Protein AF-A0A2N2JRH1-F1 (afdb_monomer_lite)

Sequence (86 aa):
NAESLNHERIIWGTRDFILYHGNNRIRDRLQSFVTANPDPGTLRHIAIIPEQNKCFIFMIPQKGQVARNLSPVYQLIPTLMKQEEK

Radius of gyration: 12.62 Å; chains: 1; bounding box: 33×27×35 Å

Secondary structure (DSSP, 8-state):
--TTSEEEEEEETTEEEEEEESSHHHHHHHHHHHHH----TTEEEEEEEGGGTEEEEEE---TTTHHHHHHHHHHHHHHHHTTS--

pLDDT: mean 82.34, std 10.87, range [40.62, 93.0]

Structure (mmCIF, N/CA/C/O backbone):
data_AF-A0A2N2JRH1-F1
#
_entry.id   AF-A0A2N2JRH1-F1
#
loop_
_atom_site.group_PDB
_atom_site.id
_atom_site.type_symbol
_atom_site.label_atom_id
_atom_site.label_alt_id
_atom_site.label_comp_id
_atom_site.label_asym_id
_atom_site.label_entity_id
_atom_site.label_seq_id
_atom_site.pdbx_PDB_ins_code
_atom_site.Cartn_x
_atom_site.Cartn_y
_atom_site.Cartn_z
_atom_site.occupancy
_atom_site.B_iso_or_equiv
_atom_site.auth_seq_id
_atom_site.auth_comp_id
_atom_site.auth_asym_id
_atom_site.auth_atom_id
_atom_site.pdbx_PDB_model_num
ATOM 1 N N . ASN A 1 1 ? -6.276 19.814 6.299 1.00 51.88 1 ASN A N 1
ATOM 2 C CA . ASN A 1 1 ? -6.604 18.364 6.270 1.00 51.88 1 ASN A CA 1
ATOM 3 C C . ASN A 1 1 ? -5.401 17.417 6.366 1.00 51.88 1 ASN A C 1
ATOM 5 O O . ASN A 1 1 ? -5.627 16.219 6.304 1.00 51.88 1 ASN A O 1
ATOM 9 N N . ALA A 1 2 ? -4.160 17.896 6.555 1.00 51.78 2 ALA A N 1
ATOM 10 C CA . ALA A 1 2 ? -3.004 17.040 6.880 1.00 51.78 2 ALA A CA 1
ATOM 11 C C . ALA A 1 2 ? -2.605 17.099 8.371 1.00 51.78 2 ALA A C 1
ATOM 13 O O . ALA A 1 2 ? -1.919 16.210 8.852 1.00 51.78 2 ALA A O 1
ATOM 14 N N . GLU A 1 3 ? -3.056 18.124 9.103 1.00 53.69 3 GLU A N 1
ATOM 15 C CA . GLU A 1 3 ? -2.661 18.384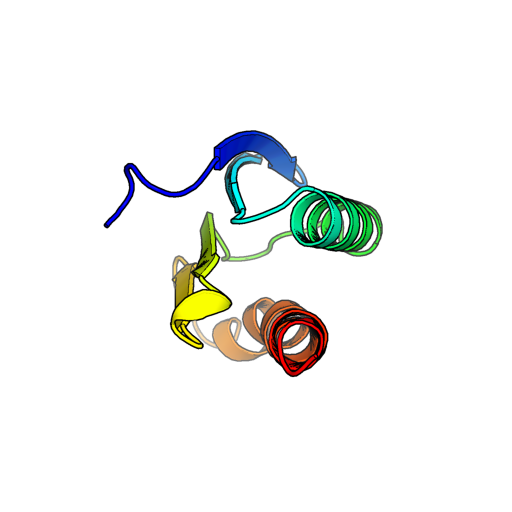 10.499 1.00 53.69 3 GLU A CA 1
ATOM 16 C C . GLU A 1 3 ? -3.353 17.479 11.532 1.00 53.69 3 GLU A C 1
ATOM 18 O O . GLU A 1 3 ? -2.932 17.435 12.680 1.00 53.69 3 GLU A O 1
ATOM 23 N N . SER A 1 4 ? -4.397 16.744 11.138 1.00 62.97 4 SER A N 1
ATOM 24 C CA . SER A 1 4 ? -5.129 15.826 12.022 1.00 62.97 4 SER A CA 1
ATOM 25 C C . SER A 1 4 ? -4.618 14.382 11.971 1.00 62.97 4 SER A C 1
ATOM 27 O O . SER A 1 4 ? -5.108 13.545 12.720 1.00 62.97 4 SER A O 1
ATOM 29 N N . LEU A 1 5 ? -3.684 14.068 11.066 1.00 67.62 5 LEU A N 1
ATOM 30 C CA . LEU A 1 5 ? -3.151 12.718 10.881 1.00 67.62 5 LEU A CA 1
ATOM 31 C C . LEU A 1 5 ? -1.736 12.636 11.436 1.00 67.62 5 LEU A C 1
ATOM 33 O O . LEU A 1 5 ? -0.889 13.487 11.150 1.00 67.62 5 LEU A O 1
ATOM 37 N N . ASN A 1 6 ? -1.462 11.559 12.166 1.00 76.44 6 ASN A N 1
ATOM 38 C CA . ASN A 1 6 ? -0.092 11.209 12.494 1.00 76.44 6 ASN A CA 1
ATOM 39 C C . ASN A 1 6 ? 0.623 10.791 11.211 1.00 76.44 6 ASN A C 1
ATOM 41 O O . ASN A 1 6 ? 0.015 10.215 10.301 1.00 76.44 6 ASN A O 1
ATOM 45 N N . HIS A 1 7 ? 1.912 11.103 11.133 1.00 78.50 7 HIS A N 1
ATOM 46 C CA . HIS A 1 7 ? 2.735 10.689 10.015 1.00 78.50 7 HIS A CA 1
ATOM 47 C C . HIS A 1 7 ? 4.072 10.148 10.499 1.00 78.50 7 HIS A C 1
ATOM 49 O O . HIS A 1 7 ? 4.688 10.701 11.407 1.00 78.50 7 HIS A O 1
ATOM 55 N N . GLU A 1 8 ? 4.540 9.088 9.854 1.00 82.88 8 GLU A N 1
ATOM 56 C CA . GLU A 1 8 ? 5.881 8.557 10.069 1.00 82.88 8 GLU A CA 1
ATOM 57 C C . GLU A 1 8 ? 6.557 8.279 8.729 1.00 82.88 8 GLU A C 1
ATOM 59 O O . GLU A 1 8 ? 5.902 8.069 7.702 1.00 82.88 8 GLU A O 1
ATOM 64 N N . ARG A 1 9 ? 7.889 8.307 8.729 1.00 83.69 9 ARG A N 1
ATOM 65 C CA . ARG A 1 9 ? 8.671 7.893 7.567 1.00 83.69 9 ARG A CA 1
ATOM 66 C C . ARG A 1 9 ? 8.909 6.395 7.649 1.00 83.69 9 ARG A C 1
ATOM 68 O O . ARG A 1 9 ? 9.433 5.917 8.651 1.00 83.69 9 ARG A O 1
ATOM 75 N N . ILE A 1 10 ? 8.566 5.685 6.583 1.00 86.81 10 ILE A N 1
ATOM 76 C CA . ILE A 1 10 ? 8.858 4.261 6.428 1.00 86.81 10 ILE A CA 1
ATOM 77 C C . ILE A 1 10 ? 9.710 4.042 5.183 1.00 86.81 10 ILE A C 1
ATOM 79 O O . ILE A 1 10 ? 9.579 4.762 4.191 1.00 86.81 10 ILE A O 1
ATOM 83 N N . ILE A 1 11 ? 10.546 3.011 5.220 1.00 86.88 11 ILE A N 1
ATOM 84 C CA . ILE A 1 11 ? 11.234 2.515 4.031 1.00 86.88 11 ILE A CA 1
ATOM 85 C C . ILE A 1 11 ? 10.388 1.402 3.427 1.00 86.88 11 ILE A C 1
ATOM 87 O O . ILE A 1 11 ? 10.071 0.423 4.102 1.00 86.88 11 ILE A O 1
ATOM 91 N N . TRP A 1 12 ? 10.037 1.547 2.153 1.0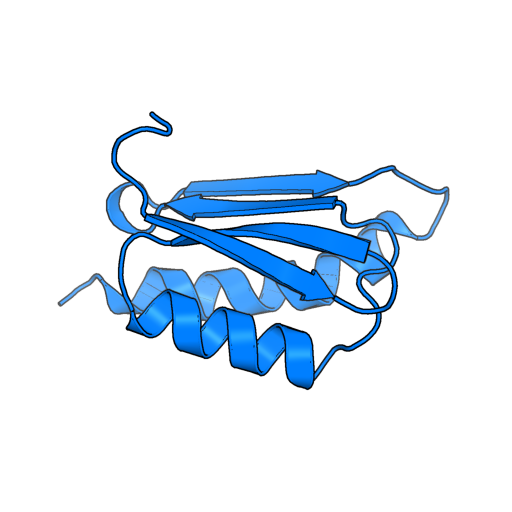0 88.88 12 TRP A N 1
ATOM 92 C CA . TRP A 1 12 ? 9.313 0.530 1.403 1.00 88.88 12 TRP A CA 1
ATOM 93 C C . TRP A 1 12 ? 10.075 0.203 0.120 1.00 88.88 12 TRP A C 1
ATOM 95 O O . TRP A 1 12 ? 10.194 1.023 -0.798 1.00 88.88 12 TRP A O 1
ATOM 105 N N . GLY A 1 13 ? 10.647 -1.000 0.083 1.00 86.50 13 GLY A N 1
ATOM 106 C CA . GLY A 1 13 ? 11.611 -1.382 -0.939 1.00 86.50 13 GLY A CA 1
ATOM 107 C C . GLY A 1 13 ? 12.860 -0.512 -0.821 1.00 86.50 13 GLY A C 1
ATOM 108 O O . GLY A 1 13 ? 13.560 -0.555 0.185 1.00 86.50 13 GLY A O 1
ATOM 109 N N . THR A 1 14 ? 13.125 0.302 -1.840 1.00 85.88 14 THR A N 1
ATOM 110 C CA . THR A 1 14 ? 14.290 1.203 -1.909 1.00 85.88 14 THR A CA 1
ATOM 111 C C . THR A 1 14 ? 13.929 2.682 -1.758 1.00 85.88 14 THR A C 1
ATOM 113 O O . THR A 1 14 ? 14.724 3.547 -2.124 1.00 85.88 14 THR A O 1
ATOM 116 N N . ARG A 1 15 ? 12.715 2.998 -1.293 1.00 84.62 15 ARG A N 1
ATOM 117 C CA . ARG A 1 15 ? 12.197 4.371 -1.267 1.00 84.62 15 ARG A CA 1
ATOM 118 C C . ARG A 1 15 ? 11.648 4.754 0.098 1.00 84.62 15 ARG A C 1
ATOM 120 O O . ARG A 1 15 ? 11.045 3.929 0.783 1.00 84.62 15 ARG A O 1
ATOM 127 N N . ASP A 1 16 ? 11.783 6.034 0.418 1.00 84.25 16 ASP A N 1
ATOM 128 C CA . ASP A 1 16 ? 11.125 6.672 1.550 1.00 84.25 16 ASP A CA 1
ATOM 129 C C . ASP A 1 16 ? 9.658 6.968 1.234 1.00 84.25 16 ASP A C 1
ATOM 131 O O . ASP A 1 16 ? 9.325 7.581 0.215 1.00 84.25 16 ASP A O 1
ATOM 135 N N . PHE A 1 17 ? 8.777 6.565 2.142 1.00 83.19 17 PHE A N 1
ATOM 136 C CA . PHE A 1 17 ? 7.360 6.895 2.122 1.00 83.19 17 PHE A CA 1
ATOM 137 C C . PHE A 1 17 ? 6.995 7.650 3.393 1.00 83.19 17 PHE A C 1
ATOM 139 O O . PHE A 1 17 ? 7.494 7.351 4.476 1.00 83.19 17 PHE A O 1
ATOM 146 N N . ILE A 1 18 ? 6.081 8.609 3.259 1.00 80.75 18 ILE A N 1
ATOM 147 C CA . ILE A 1 18 ? 5.384 9.190 4.405 1.00 80.75 18 ILE A CA 1
ATOM 148 C C . ILE A 1 18 ? 4.074 8.428 4.551 1.00 80.75 18 ILE A C 1
ATOM 150 O O . ILE A 1 18 ? 3.230 8.462 3.651 1.00 80.75 18 ILE A O 1
ATOM 154 N N . LEU A 1 19 ? 3.941 7.722 5.667 1.00 79.12 19 LEU A N 1
ATOM 155 C CA . LEU A 1 19 ? 2.744 6.989 6.029 1.00 79.12 19 LEU A CA 1
ATOM 156 C C . LEU A 1 19 ? 1.856 7.885 6.882 1.00 79.12 19 LEU A C 1
ATOM 158 O O . LEU A 1 19 ? 2.245 8.234 7.991 1.00 79.12 19 LEU A O 1
ATOM 162 N N . TYR A 1 20 ? 0.672 8.232 6.384 1.00 78.75 20 TYR A N 1
ATOM 163 C CA . TYR A 1 20 ? -0.327 8.967 7.161 1.00 78.75 20 TYR A CA 1
ATOM 164 C C . TYR A 1 20 ? -1.330 7.995 7.781 1.00 78.75 20 TYR A C 1
ATOM 166 O O . TYR A 1 20 ? -1.897 7.164 7.066 1.00 78.75 20 TYR A O 1
ATOM 174 N N . HIS A 1 21 ? -1.579 8.117 9.085 1.00 77.25 21 HIS A N 1
ATOM 175 C CA . HIS A 1 21 ? -2.529 7.270 9.801 1.00 77.25 21 HIS A CA 1
ATOM 176 C C . HIS A 1 21 ? -3.327 8.051 10.860 1.00 77.25 21 HIS A C 1
ATOM 178 O O . HIS A 1 21 ? -2.792 8.907 11.565 1.00 77.25 21 HIS A O 1
ATOM 184 N N . GLY A 1 22 ? -4.620 7.732 10.984 1.00 75.62 22 GLY A N 1
ATOM 185 C CA . GLY A 1 22 ? -5.498 8.293 12.022 1.00 75.62 22 GLY A CA 1
ATOM 186 C C . GLY A 1 22 ? -5.302 7.642 13.396 1.00 75.62 22 GLY A C 1
ATOM 187 O O . GLY A 1 22 ? -5.409 8.299 14.426 1.00 75.62 22 GLY A O 1
ATOM 188 N N . ASN A 1 23 ? -4.924 6.357 13.432 1.00 79.50 23 ASN A N 1
ATOM 189 C CA . ASN A 1 23 ? -4.726 5.594 14.669 1.00 79.50 23 ASN A CA 1
ATOM 190 C C . ASN A 1 23 ? -3.623 4.520 14.532 1.00 79.50 23 ASN A C 1
ATOM 192 O O . ASN A 1 23 ? -3.167 4.216 13.427 1.00 79.50 23 ASN A O 1
ATOM 196 N N . ASN A 1 24 ? -3.187 3.939 15.657 1.00 82.88 24 ASN A N 1
ATOM 197 C CA . ASN A 1 24 ? -2.097 2.948 15.692 1.00 82.88 24 ASN A CA 1
ATOM 198 C C . ASN A 1 24 ? -2.459 1.602 15.042 1.00 82.88 24 ASN A C 1
ATOM 200 O O . ASN A 1 24 ? -1.581 0.897 14.566 1.00 82.88 24 ASN A O 1
ATOM 204 N N . ARG A 1 25 ? -3.741 1.233 14.960 1.00 83.06 25 ARG A N 1
ATOM 205 C CA . ARG A 1 25 ? -4.133 -0.047 14.344 1.00 83.06 25 ARG A CA 1
ATOM 206 C C . ARG A 1 25 ? -3.947 -0.022 12.829 1.00 83.06 25 ARG A C 1
ATOM 208 O O . ARG A 1 25 ? -3.474 -0.990 12.240 1.00 83.06 25 ARG A O 1
ATOM 215 N N . ILE A 1 26 ? -4.308 1.094 12.198 1.00 81.19 26 ILE A N 1
ATOM 216 C CA . ILE A 1 26 ? -4.115 1.303 10.756 1.00 81.19 26 ILE A CA 1
ATOM 217 C C . ILE A 1 26 ? -2.635 1.340 10.422 1.00 81.19 26 ILE A C 1
ATOM 219 O O . ILE A 1 26 ? -2.216 0.717 9.449 1.00 81.19 26 ILE A O 1
ATOM 223 N N . ARG A 1 27 ? -1.856 2.017 11.266 1.00 85.62 27 ARG A N 1
ATOM 224 C CA . ARG A 1 27 ? -0.399 2.015 11.206 1.00 85.62 27 ARG A CA 1
ATOM 225 C C . ARG A 1 27 ? 0.155 0.588 11.167 1.00 85.62 27 ARG A C 1
ATOM 227 O O . ARG A 1 27 ? 0.813 0.227 10.198 1.00 85.62 27 ARG A O 1
ATOM 234 N N . ASP A 1 28 ? -0.189 -0.249 12.147 1.00 88.56 28 ASP A N 1
ATOM 235 C CA . ASP A 1 28 ? 0.318 -1.626 12.245 1.00 88.56 28 ASP A CA 1
ATOM 236 C C . ASP A 1 28 ? -0.077 -2.484 11.032 1.00 88.56 28 ASP A C 1
ATOM 238 O O . ASP A 1 28 ? 0.697 -3.316 10.543 1.00 88.56 28 ASP A O 1
ATOM 242 N N . ARG A 1 29 ? -1.282 -2.266 10.498 1.00 86.50 29 ARG A N 1
ATOM 243 C CA . ARG A 1 29 ? -1.775 -2.987 9.321 1.00 86.50 29 ARG A CA 1
ATOM 244 C C . ARG A 1 29 ? -1.070 -2.559 8.039 1.00 86.50 29 ARG A C 1
ATOM 246 O O . ARG A 1 29 ? -0.718 -3.414 7.228 1.00 86.50 29 ARG A O 1
ATOM 253 N N . LEU A 1 30 ? -0.846 -1.258 7.866 1.00 84.25 30 LEU A N 1
ATOM 254 C CA . LEU A 1 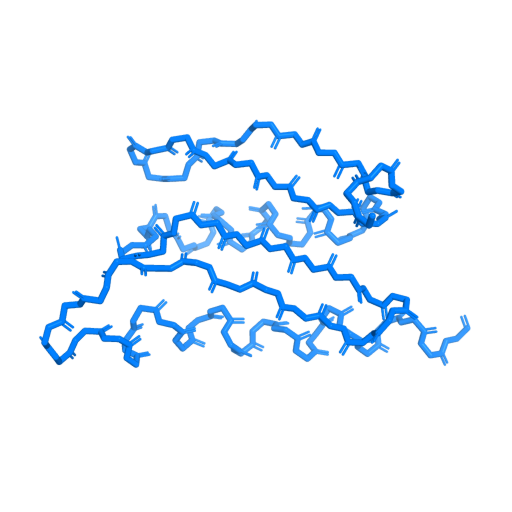30 ? -0.071 -0.715 6.753 1.00 84.25 30 LEU A CA 1
ATOM 255 C C . LEU A 1 30 ? 1.383 -1.187 6.828 1.00 84.25 30 LEU A C 1
ATOM 257 O O . LEU A 1 30 ? 1.926 -1.625 5.818 1.00 84.25 30 LEU A O 1
ATOM 261 N N . GLN A 1 31 ? 1.976 -1.203 8.023 1.00 87.25 31 GLN A N 1
ATOM 262 C CA . GLN A 1 31 ? 3.315 -1.742 8.247 1.00 87.25 31 GLN A CA 1
ATOM 263 C C . GLN A 1 31 ? 3.391 -3.222 7.846 1.00 87.25 31 GLN A C 1
ATOM 265 O O . GLN A 1 31 ? 4.262 -3.614 7.074 1.00 87.25 31 GLN A O 1
ATOM 270 N N . SER A 1 32 ? 2.429 -4.034 8.297 1.00 90.31 32 SER A N 1
ATOM 271 C CA . SER A 1 32 ? 2.345 -5.458 7.941 1.00 90.31 32 SER A CA 1
ATOM 272 C C . SER A 1 32 ? 2.189 -5.663 6.432 1.00 90.31 32 SER A C 1
ATOM 274 O O . SER A 1 32 ? 2.794 -6.565 5.852 1.00 90.31 32 SER A O 1
ATOM 276 N N . PHE A 1 33 ? 1.401 -4.809 5.775 1.00 89.31 33 PHE A N 1
ATOM 277 C CA . PHE A 1 33 ? 1.221 -4.839 4.328 1.00 89.31 33 PHE A CA 1
ATOM 278 C C . PHE A 1 33 ? 2.516 -4.516 3.574 1.00 89.31 33 PHE A C 1
ATOM 280 O O . PHE A 1 33 ? 2.842 -5.219 2.617 1.00 89.31 33 PHE A O 1
ATOM 287 N N . VAL A 1 34 ? 3.262 -3.503 4.021 1.00 88.56 34 VAL A N 1
ATOM 288 C CA . VAL A 1 34 ? 4.570 -3.119 3.465 1.00 88.56 34 VAL A CA 1
ATOM 289 C C . VAL A 1 34 ? 5.581 -4.254 3.615 1.00 88.56 34 VAL A C 1
ATOM 291 O O . VAL A 1 34 ? 6.300 -4.565 2.669 1.00 88.56 34 VAL A O 1
ATOM 294 N N . THR A 1 35 ? 5.593 -4.933 4.766 1.00 88.56 35 THR A N 1
ATOM 295 C CA . THR A 1 35 ? 6.433 -6.119 4.983 1.00 88.56 35 THR A CA 1
ATOM 296 C C . THR A 1 35 ? 6.054 -7.277 4.055 1.00 88.56 35 THR A C 1
ATOM 298 O O . THR A 1 35 ? 6.938 -7.939 3.517 1.00 88.56 35 THR A O 1
ATOM 301 N N . ALA A 1 36 ? 4.758 -7.518 3.835 1.00 89.25 36 ALA A N 1
ATOM 302 C CA . ALA A 1 36 ? 4.278 -8.595 2.965 1.00 89.25 36 ALA A CA 1
ATOM 303 C C . ALA A 1 36 ? 4.443 -8.297 1.462 1.00 89.25 36 ALA A C 1
ATOM 305 O O . ALA A 1 36 ? 4.517 -9.222 0.655 1.00 89.25 36 ALA A O 1
ATOM 306 N N . ASN A 1 37 ? 4.498 -7.020 1.077 1.00 88.19 37 ASN A N 1
ATOM 307 C CA . ASN A 1 37 ? 4.600 -6.573 -0.310 1.00 88.19 37 ASN A CA 1
ATOM 308 C C . ASN A 1 37 ? 5.826 -5.674 -0.460 1.00 88.19 37 ASN A C 1
ATOM 310 O O . ASN A 1 37 ? 5.650 -4.472 -0.570 1.00 88.19 37 ASN A O 1
ATOM 314 N N . PRO A 1 38 ? 7.062 -6.191 -0.473 1.00 87.94 38 PRO A N 1
ATOM 315 C CA . PRO A 1 38 ? 8.265 -5.360 -0.354 1.00 87.94 38 PRO A CA 1
ATOM 316 C C . PRO A 1 38 ? 8.514 -4.411 -1.539 1.00 87.94 38 PRO A C 1
ATOM 318 O O . PRO A 1 38 ? 9.273 -3.455 -1.390 1.00 87.94 38 PRO A O 1
ATOM 321 N N . ASP A 1 39 ? 7.889 -4.643 -2.700 1.00 89.62 39 ASP A N 1
ATOM 322 C CA . ASP A 1 39 ? 8.000 -3.769 -3.872 1.00 89.62 39 ASP A CA 1
ATOM 323 C C . ASP A 1 39 ? 6.776 -2.836 -4.001 1.00 89.62 39 ASP A C 1
ATOM 325 O O . ASP A 1 39 ? 5.674 -3.305 -4.299 1.00 89.62 39 ASP A O 1
ATOM 329 N N . PRO A 1 40 ? 6.946 -1.510 -3.836 1.00 87.69 40 PRO A N 1
ATOM 330 C CA . PRO A 1 40 ? 5.866 -0.543 -4.031 1.00 87.69 40 PRO A CA 1
ATOM 331 C C . PRO A 1 40 ? 5.538 -0.259 -5.511 1.00 87.69 40 PRO A C 1
ATOM 333 O O . PRO A 1 40 ? 4.609 0.500 -5.809 1.00 87.69 40 PRO A O 1
ATOM 336 N N . GLY A 1 41 ? 6.320 -0.767 -6.468 1.00 90.19 41 GLY A N 1
ATOM 337 C CA . GLY A 1 41 ? 6.117 -0.548 -7.898 1.00 90.19 41 GLY A CA 1
ATOM 338 C C . GLY A 1 41 ? 6.109 0.939 -8.271 1.00 90.19 41 GLY A C 1
ATOM 339 O O . GLY A 1 41 ? 7.097 1.663 -8.108 1.00 90.19 41 GLY A O 1
ATOM 340 N N . THR A 1 42 ? 4.988 1.434 -8.791 1.00 90.62 42 THR A N 1
ATOM 341 C CA . THR A 1 42 ? 4.811 2.849 -9.173 1.00 90.62 42 THR A CA 1
ATOM 342 C C . THR A 1 42 ? 4.217 3.732 -8.077 1.00 90.62 42 THR A C 1
ATOM 344 O O . THR A 1 42 ? 4.070 4.935 -8.293 1.00 90.62 42 THR A O 1
ATOM 347 N N . LEU A 1 43 ? 3.881 3.178 -6.912 1.00 89.81 43 LEU A N 1
ATOM 348 C CA . LEU A 1 43 ? 3.315 3.936 -5.796 1.00 89.81 43 LEU A CA 1
ATOM 349 C C . LEU A 1 43 ? 4.359 4.888 -5.193 1.00 89.81 43 LEU A C 1
ATOM 351 O O . LEU A 1 43 ? 5.569 4.647 -5.279 1.00 89.81 43 LEU A O 1
ATOM 355 N N . ARG A 1 44 ? 3.891 6.010 -4.640 1.00 86.38 44 ARG A N 1
ATOM 356 C CA . ARG A 1 44 ? 4.736 7.065 -4.054 1.00 86.38 44 ARG A CA 1
ATOM 357 C C . ARG A 1 44 ? 4.202 7.599 -2.731 1.00 86.38 44 ARG A C 1
ATOM 359 O O . ARG A 1 44 ? 4.982 7.766 -1.807 1.00 86.38 44 ARG A O 1
ATOM 366 N N . HIS A 1 45 ? 2.894 7.827 -2.623 1.00 83.62 45 HIS A N 1
ATOM 367 C CA . HIS A 1 45 ? 2.266 8.219 -1.360 1.00 83.62 45 HIS A CA 1
ATOM 368 C C . HIS A 1 45 ? 0.921 7.526 -1.197 1.00 83.62 45 HIS A C 1
ATOM 370 O O . HIS A 1 45 ? 0.188 7.350 -2.172 1.00 83.62 45 HIS A O 1
ATOM 376 N N . ILE A 1 46 ? 0.605 7.156 0.041 1.00 82.62 46 ILE A N 1
ATOM 377 C CA . ILE A 1 46 ? -0.693 6.614 0.430 1.00 82.62 46 ILE A CA 1
ATOM 378 C C . ILE A 1 46 ? -1.116 7.354 1.695 1.00 82.62 46 ILE A C 1
ATOM 380 O O . ILE A 1 46 ? -0.385 7.365 2.683 1.00 82.62 46 ILE A O 1
ATOM 384 N N . ALA A 1 47 ? -2.290 7.972 1.654 1.00 82.19 47 ALA A N 1
ATOM 385 C CA . ALA A 1 47 ? -2.927 8.564 2.819 1.00 82.19 47 ALA A CA 1
ATOM 386 C C . ALA A 1 47 ? -4.317 7.960 2.989 1.00 82.19 47 ALA A C 1
ATOM 388 O O . ALA A 1 47 ? -5.093 7.859 2.034 1.00 82.19 47 ALA A O 1
ATOM 389 N N . ILE A 1 48 ? -4.622 7.542 4.210 1.00 80.25 48 ILE A N 1
ATOM 390 C CA . ILE A 1 48 ? -5.876 6.883 4.555 1.00 80.25 48 ILE A CA 1
ATOM 391 C C . ILE A 1 48 ? -6.521 7.705 5.663 1.00 80.25 48 ILE A C 1
ATOM 393 O O . ILE A 1 48 ? -5.884 7.960 6.682 1.00 80.25 48 ILE A O 1
ATOM 397 N N . ILE A 1 49 ? -7.760 8.143 5.428 1.00 80.06 49 ILE A N 1
ATOM 398 C CA . ILE A 1 49 ? -8.560 8.958 6.351 1.00 80.06 49 ILE A CA 1
ATOM 399 C C . ILE A 1 49 ? -9.876 8.213 6.608 1.00 80.06 49 ILE A C 1
ATOM 401 O O . ILE A 1 49 ? -10.880 8.480 5.931 1.00 80.06 49 ILE A O 1
ATOM 405 N N . PRO A 1 50 ? -9.851 7.222 7.509 1.00 76.50 50 PRO A N 1
ATOM 406 C CA . PRO A 1 50 ? -11.000 6.375 7.811 1.00 76.50 50 PRO A CA 1
ATOM 407 C C . PRO A 1 50 ? -12.223 7.162 8.272 1.00 76.50 50 PRO A C 1
ATOM 409 O O . PRO A 1 50 ? -13.319 6.924 7.771 1.00 76.50 50 PRO A O 1
ATOM 412 N N . GLU A 1 51 ? -12.015 8.195 9.090 1.00 77.19 51 GLU A N 1
ATOM 413 C CA . GLU A 1 51 ? -13.077 9.009 9.686 1.00 77.19 51 GLU A CA 1
ATOM 414 C C . GLU A 1 51 ? -13.877 9.774 8.617 1.00 77.19 51 GLU A C 1
ATOM 416 O O . GLU A 1 51 ? -15.001 10.218 8.844 1.00 77.19 51 GLU A O 1
ATOM 421 N N . GLN A 1 52 ? -13.292 9.949 7.425 1.00 81.44 52 GLN A N 1
ATOM 422 C CA . GLN A 1 52 ? -13.929 10.577 6.267 1.00 81.44 52 GLN A CA 1
ATOM 423 C C . GLN A 1 52 ? -14.264 9.585 5.150 1.00 81.44 52 GLN A C 1
ATOM 425 O O . GLN A 1 52 ? -14.703 10.020 4.084 1.00 81.44 52 GLN A O 1
ATOM 430 N N . ASN A 1 53 ? -14.014 8.288 5.353 1.00 82.50 53 ASN A N 1
ATOM 431 C CA . ASN A 1 53 ? -14.104 7.243 4.337 1.00 82.50 53 ASN A CA 1
ATOM 432 C C . ASN A 1 53 ? -13.368 7.625 3.033 1.00 82.50 53 ASN A C 1
ATOM 434 O O . ASN A 1 53 ? -13.893 7.497 1.924 1.00 82.50 53 ASN A O 1
ATOM 438 N N . LYS A 1 54 ? -12.155 8.181 3.167 1.00 85.12 54 LYS A N 1
ATOM 439 C CA . LYS A 1 54 ? -11.337 8.668 2.044 1.00 85.12 54 LYS A CA 1
ATOM 440 C C . LYS A 1 54 ? -9.966 8.011 2.028 1.00 85.12 54 LYS A C 1
ATOM 442 O O . LYS A 1 54 ? -9.329 7.809 3.059 1.00 85.12 54 LYS A O 1
ATOM 447 N N . CYS A 1 55 ? -9.472 7.752 0.823 1.00 84.81 55 CYS A N 1
ATOM 448 C CA . CYS A 1 55 ? -8.100 7.330 0.580 1.00 84.81 55 CYS A CA 1
ATOM 449 C C . CYS A 1 55 ? -7.522 8.127 -0.592 1.00 84.81 55 CYS A C 1
ATOM 451 O O . CYS A 1 55 ? -8.181 8.303 -1.616 1.00 84.81 55 CYS A O 1
ATOM 453 N N . PHE A 1 56 ? -6.289 8.600 -0.432 1.00 86.88 56 PHE A N 1
ATOM 454 C CA . PHE A 1 56 ? -5.531 9.296 -1.462 1.00 86.88 56 PHE A CA 1
ATOM 455 C C . PHE A 1 56 ? -4.299 8.472 -1.812 1.00 86.88 56 PHE A C 1
ATOM 457 O O . PHE A 1 56 ? -3.513 8.111 -0.935 1.00 86.88 56 PHE A O 1
ATOM 464 N N . ILE A 1 57 ? -4.123 8.188 -3.100 1.00 87.50 57 ILE A N 1
ATOM 465 C CA . ILE A 1 57 ? -2.985 7.428 -3.614 1.00 87.50 57 ILE A CA 1
ATOM 466 C C . ILE A 1 57 ? -2.303 8.264 -4.685 1.00 87.50 57 ILE A C 1
ATOM 468 O O . ILE A 1 57 ? -2.924 8.652 -5.673 1.00 87.50 57 ILE A O 1
ATOM 472 N N . PHE A 1 58 ? -1.011 8.511 -4.498 1.00 88.56 58 PHE A N 1
ATOM 473 C CA . PHE A 1 58 ? -0.155 9.112 -5.507 1.00 88.56 58 PHE A CA 1
ATOM 474 C C . PHE A 1 58 ? 0.760 8.043 -6.101 1.00 88.56 58 PHE A C 1
ATOM 476 O O . PHE A 1 58 ? 1.447 7.312 -5.379 1.00 88.56 58 PHE A O 1
ATOM 483 N N . MET A 1 59 ? 0.779 7.963 -7.429 1.00 91.38 59 MET A N 1
ATOM 484 C CA . MET A 1 59 ? 1.599 7.022 -8.184 1.00 91.38 59 MET A CA 1
ATOM 485 C C . MET A 1 59 ? 2.115 7.671 -9.468 1.00 91.38 59 MET A C 1
ATOM 487 O O . MET A 1 59 ? 1.436 8.512 -10.050 1.00 91.38 59 MET A O 1
ATOM 491 N N . ILE A 1 60 ? 3.292 7.252 -9.932 1.00 91.44 60 ILE A N 1
ATOM 492 C CA . ILE A 1 60 ? 3.832 7.672 -11.234 1.00 91.44 60 ILE A CA 1
ATOM 493 C C . ILE A 1 60 ? 3.383 6.645 -12.277 1.00 91.44 60 ILE A C 1
ATOM 495 O O . ILE A 1 60 ? 3.915 5.533 -12.280 1.00 91.44 60 ILE A O 1
ATOM 499 N N . PRO A 1 61 ? 2.398 6.951 -13.138 1.00 91.38 61 PRO A N 1
ATOM 500 C CA . PRO A 1 61 ? 1.825 5.954 -14.026 1.00 91.38 61 PRO A CA 1
ATOM 501 C C . PRO A 1 61 ? 2.857 5.453 -15.039 1.00 91.38 61 PRO A C 1
ATOM 503 O O . PRO A 1 61 ? 3.621 6.217 -15.622 1.00 91.38 61 PRO A O 1
ATOM 506 N N . GLN A 1 62 ? 2.833 4.145 -15.278 1.00 92.75 62 GLN A N 1
ATOM 507 C CA . GLN A 1 62 ? 3.558 3.498 -16.366 1.00 92.75 62 GLN A CA 1
ATOM 508 C C . GLN A 1 62 ? 2.563 2.690 -17.193 1.00 92.75 62 GLN A C 1
ATOM 510 O O . GLN A 1 62 ? 1.658 2.047 -16.644 1.00 92.75 62 GLN A O 1
ATOM 515 N N . LYS A 1 63 ? 2.717 2.730 -18.521 1.00 91.56 63 LYS A N 1
ATOM 516 C CA . LYS A 1 63 ? 1.805 2.060 -19.455 1.00 91.56 63 LYS A CA 1
ATOM 517 C C . LYS A 1 63 ? 1.691 0.572 -19.099 1.00 91.56 63 LYS A C 1
ATOM 519 O O . LYS A 1 63 ? 2.692 -0.130 -19.00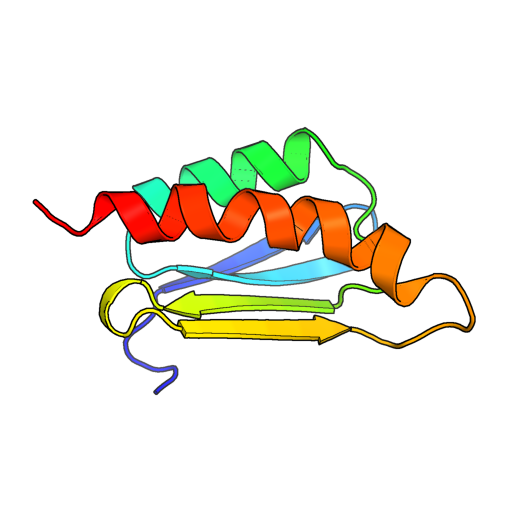9 1.00 91.56 63 LYS A O 1
ATOM 524 N N . GLY A 1 64 ? 0.463 0.109 -18.861 1.00 93.00 64 GLY A N 1
ATOM 525 C CA . 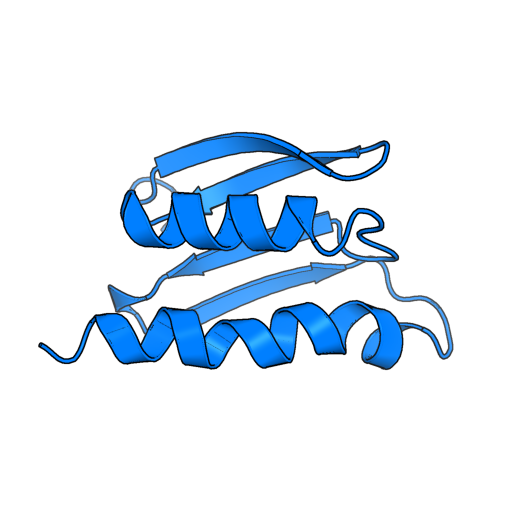GLY A 1 64 ? 0.164 -1.285 -18.512 1.00 93.00 64 GLY A CA 1
ATOM 526 C C . GLY A 1 64 ? 0.482 -1.711 -17.070 1.00 93.00 64 GLY A C 1
ATOM 527 O O . GLY A 1 64 ? 0.164 -2.838 -16.714 1.00 93.00 64 GLY A O 1
ATOM 528 N N . GLN A 1 65 ? 1.061 -0.849 -16.224 1.00 92.00 65 GLN A N 1
ATOM 529 C CA . GLN A 1 65 ? 1.450 -1.220 -14.849 1.00 92.00 65 GLN A CA 1
ATOM 530 C C . GLN A 1 65 ? 0.533 -0.646 -13.761 1.00 92.00 65 GLN A C 1
ATOM 532 O O . GLN A 1 65 ? 0.618 -1.067 -12.611 1.00 92.00 65 GLN A O 1
ATOM 537 N N . VAL A 1 66 ? -0.360 0.294 -14.101 1.00 90.69 66 VAL A N 1
ATOM 538 C CA . VAL A 1 66 ? -1.216 0.976 -13.112 1.00 90.69 66 VAL A CA 1
ATOM 539 C C . VAL A 1 66 ? -2.060 -0.020 -12.317 1.00 90.69 66 VAL A C 1
ATOM 541 O O . VAL A 1 66 ? -1.948 -0.059 -11.097 1.00 90.69 66 VAL A O 1
ATOM 544 N N . ALA A 1 67 ? -2.847 -0.865 -12.990 1.00 92.19 67 ALA A N 1
ATOM 545 C CA . ALA A 1 67 ? -3.702 -1.844 -12.317 1.00 92.19 67 ALA A CA 1
ATOM 546 C C . ALA A 1 67 ? -2.886 -2.843 -11.483 1.00 92.19 67 ALA A C 1
ATOM 548 O O . ALA A 1 67 ? -3.235 -3.117 -10.339 1.00 92.19 67 ALA A O 1
ATOM 549 N N . ARG A 1 68 ? -1.761 -3.325 -12.026 1.00 91.38 68 ARG A N 1
ATOM 550 C CA . ARG A 1 68 ? -0.865 -4.265 -11.341 1.00 91.38 68 ARG A CA 1
ATOM 551 C C . ARG A 1 68 ? -0.338 -3.697 -10.025 1.00 91.38 68 ARG A C 1
ATOM 553 O O . ARG A 1 68 ? -0.384 -4.381 -9.011 1.00 91.38 68 ARG A O 1
ATOM 560 N N . ASN A 1 69 ? 0.133 -2.453 -10.045 1.00 90.44 69 ASN A N 1
ATOM 561 C CA . ASN A 1 69 ? 0.759 -1.826 -8.883 1.00 90.44 69 ASN A CA 1
ATOM 562 C C . ASN A 1 69 ? -0.271 -1.258 -7.897 1.00 90.44 69 ASN A C 1
ATOM 564 O O . ASN A 1 69 ? 0.014 -1.153 -6.709 1.00 90.44 69 ASN A O 1
ATOM 568 N N . LEU A 1 70 ? -1.464 -0.888 -8.370 1.00 90.88 70 LEU A N 1
ATOM 569 C CA . LEU A 1 70 ? -2.531 -0.352 -7.526 1.00 90.88 70 LEU A CA 1
ATOM 570 C C . LEU A 1 70 ? -3.354 -1.451 -6.843 1.00 90.88 70 LEU A C 1
ATOM 572 O O . LEU A 1 70 ? -3.804 -1.253 -5.717 1.00 90.88 70 LEU A O 1
ATOM 576 N N . SER A 1 71 ? -3.551 -2.601 -7.499 1.00 91.38 71 SER A N 1
ATOM 577 C CA . SER A 1 71 ? -4.450 -3.665 -7.026 1.00 91.38 71 SER A CA 1
ATOM 578 C C . SER A 1 71 ? -4.184 -4.118 -5.583 1.00 91.38 71 SER A C 1
ATOM 580 O O . SER A 1 71 ? -5.155 -4.207 -4.831 1.00 91.38 71 SER A O 1
ATOM 582 N N . PRO A 1 72 ? -2.931 -4.359 -5.140 1.00 89.88 72 PRO A N 1
ATOM 583 C CA . PRO A 1 72 ? -2.670 -4.798 -3.767 1.00 89.88 72 PRO A CA 1
ATOM 584 C C . PRO A 1 72 ? -3.143 -3.784 -2.718 1.00 89.88 72 PRO A C 1
ATOM 586 O O . PRO A 1 72 ? -3.772 -4.150 -1.727 1.00 89.88 72 PRO A O 1
ATOM 589 N N . VAL A 1 73 ? -2.907 -2.492 -2.965 1.00 88.56 73 VAL A N 1
ATOM 590 C CA . VAL A 1 73 ? -3.369 -1.416 -2.077 1.00 88.56 73 VAL A CA 1
ATOM 591 C C . VAL A 1 73 ? -4.884 -1.272 -2.153 1.00 88.56 73 VAL A C 1
ATOM 593 O O . VAL A 1 73 ? -5.541 -1.146 -1.125 1.00 88.56 73 VAL A O 1
ATOM 596 N N . TYR A 1 74 ? -5.459 -1.340 -3.353 1.00 89.12 74 TYR A N 1
ATOM 597 C CA . TYR A 1 74 ? -6.902 -1.217 -3.545 1.00 89.12 74 TYR A CA 1
ATOM 598 C C . TYR A 1 74 ? -7.685 -2.298 -2.785 1.00 89.12 74 TYR A C 1
ATOM 600 O O . TYR A 1 74 ? -8.708 -2.007 -2.172 1.00 89.12 74 TYR A O 1
ATOM 608 N N . GLN A 1 75 ? -7.170 -3.530 -2.756 1.00 89.75 75 GLN A N 1
ATOM 609 C CA . GLN A 1 75 ? -7.749 -4.641 -1.993 1.00 89.75 75 GLN A CA 1
ATOM 610 C C . GLN A 1 75 ? -7.594 -4.478 -0.472 1.00 89.75 75 GLN A C 1
ATOM 612 O O . GLN A 1 75 ? -8.413 -4.999 0.285 1.00 89.75 75 GLN A O 1
ATOM 617 N N . LEU A 1 76 ? -6.578 -3.742 -0.011 1.00 87.00 76 LEU A N 1
ATOM 618 C CA . LEU A 1 76 ? -6.353 -3.462 1.408 1.00 87.00 76 LEU A CA 1
ATOM 619 C C . LEU A 1 76 ? -7.346 -2.427 1.962 1.00 87.00 76 LEU A C 1
ATOM 621 O O . LEU A 1 76 ? -7.796 -2.577 3.100 1.00 87.00 76 LEU A O 1
ATOM 625 N N . ILE A 1 77 ? -7.717 -1.406 1.177 1.00 86.00 77 ILE A N 1
ATOM 626 C CA . ILE A 1 77 ? -8.537 -0.262 1.634 1.00 86.00 77 ILE A CA 1
ATOM 627 C C . ILE A 1 77 ? -9.830 -0.690 2.352 1.00 86.00 77 ILE A C 1
ATOM 629 O O . ILE A 1 77 ? -10.058 -0.203 3.461 1.00 86.00 77 ILE A O 1
ATOM 633 N N . PRO A 1 78 ? -10.662 -1.618 1.833 1.00 85.12 78 PRO A N 1
ATOM 634 C CA . PRO A 1 78 ? -11.895 -2.015 2.516 1.00 85.12 78 PRO A CA 1
ATOM 635 C C . PRO A 1 78 ? -11.654 -2.612 3.905 1.00 85.12 78 PRO A C 1
ATOM 637 O O . PRO A 1 78 ? -12.483 -2.455 4.799 1.00 85.12 78 PRO A O 1
ATOM 640 N N . THR A 1 79 ? -10.515 -3.286 4.097 1.00 84.50 79 THR A N 1
ATOM 641 C CA . THR A 1 79 ? -10.142 -3.871 5.395 1.00 84.50 79 THR A CA 1
ATOM 642 C C . THR A 1 79 ? -9.732 -2.817 6.415 1.00 84.50 79 THR A C 1
ATOM 644 O O . THR A 1 79 ? -9.795 -3.088 7.606 1.00 84.50 79 THR A O 1
ATOM 647 N N . LEU A 1 80 ? -9.336 -1.630 5.954 1.00 80.25 80 LEU A N 1
ATOM 648 C CA . LEU A 1 80 ? -8.971 -0.496 6.797 1.00 80.25 80 LEU A CA 1
ATOM 649 C C . LEU A 1 80 ? -10.186 0.388 7.107 1.00 80.25 80 LEU A C 1
ATOM 651 O O . LEU A 1 80 ? -10.282 0.903 8.213 1.00 80.25 80 LEU A O 1
ATOM 655 N N . MET A 1 81 ? -11.128 0.513 6.165 1.00 76.50 81 MET A N 1
ATOM 656 C CA . MET A 1 81 ? -12.327 1.355 6.305 1.00 76.50 81 MET A CA 1
ATOM 657 C C . MET A 1 81 ? -13.433 0.712 7.153 1.00 76.50 81 MET A C 1
ATOM 659 O O . MET A 1 81 ? -14.073 1.393 7.942 1.00 76.50 81 MET A O 1
ATOM 663 N N . LYS A 1 82 ? -13.643 -0.610 7.051 1.00 68.12 82 LYS A N 1
ATOM 664 C CA . LYS A 1 82 ? -14.707 -1.322 7.797 1.00 68.12 82 LYS A CA 1
ATOM 665 C C . LYS A 1 82 ? -14.542 -1.322 9.320 1.00 68.12 82 LYS A C 1
ATOM 667 O O . LYS A 1 82 ? -15.435 -1.781 10.024 1.00 68.12 82 LYS A O 1
ATOM 672 N N . GLN A 1 83 ? -13.388 -0.916 9.841 1.00 58.25 83 GLN A N 1
ATOM 673 C CA . GLN A 1 83 ? -13.072 -1.094 11.260 1.00 58.25 83 GLN A CA 1
ATOM 674 C C . GLN A 1 83 ? -13.463 0.094 12.148 1.00 58.25 83 GLN A C 1
ATOM 676 O O . GLN A 1 83 ? -13.261 -0.002 13.356 1.00 58.25 83 GLN A O 1
ATOM 681 N N . GLU A 1 84 ? -14.048 1.157 11.586 1.00 53.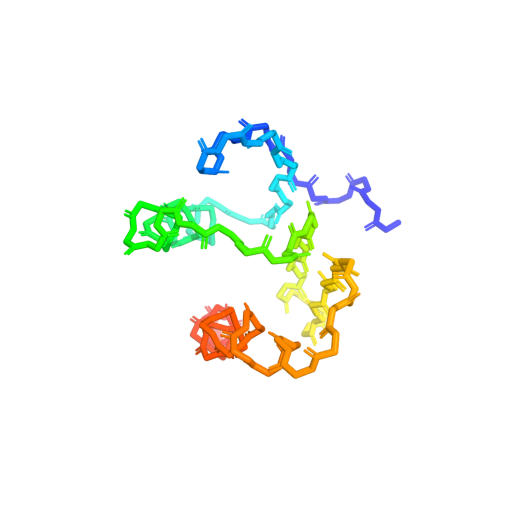41 84 GLU A N 1
ATOM 682 C CA . GLU A 1 84 ? -14.536 2.324 12.344 1.00 53.41 84 GLU A CA 1
ATOM 683 C C . GLU A 1 84 ? -16.066 2.389 12.492 1.00 53.41 84 GLU A C 1
ATOM 685 O O . GLU A 1 84 ? -16.580 3.261 13.181 1.00 53.41 84 GLU A O 1
ATOM 690 N N . GLU A 1 85 ? -16.816 1.440 11.919 1.00 50.94 85 GLU A N 1
ATOM 691 C CA . GLU A 1 85 ? -18.279 1.332 12.090 1.00 50.94 85 GLU A CA 1
ATOM 692 C C . GLU A 1 85 ? -18.704 0.744 13.461 1.00 50.94 85 GLU A C 1
ATOM 694 O O . GLU A 1 85 ? -19.738 0.081 13.560 1.00 50.94 85 GLU A O 1
ATOM 699 N N . LYS A 1 86 ? -17.931 0.945 14.538 1.00 40.62 86 LYS A N 1
ATOM 700 C CA . LYS A 1 86 ? -18.306 0.475 15.885 1.00 40.62 86 LYS A CA 1
ATOM 701 C C . LYS A 1 86 ? -18.045 1.480 16.993 1.00 40.62 86 LYS A C 1
ATOM 703 O O . LYS A 1 86 ? -16.879 1.902 17.129 1.00 40.62 86 LYS A O 1
#

Foldseek 3Di:
DQVQWDWDWDDAQNDIEIETHNDVVLVVLVVVLSVVVRDLDFWHYWYADLVVLDIDTDGDDDVPCCCVNCVSVVVCSVVSNVPPPD